Protein AF-A0A699W0A3-F1 (afdb_monomer_lite)

Sequence (81 aa):
LAVLEAQGILTKTVAADKKSKFTYRLTEKGVDTVPIIIELVLWGAKHCATIADPSLLAELQGGKDAAVEKYKQLAREKALA

InterPro domains:
  IPR002577 Helix-turn-helix, HxlR type [PF01638] (2-49)
  IPR002577 Helix-turn-helix, HxlR type [PS51118] (1-52)
  IPR036388 Winged helix-like DNA-binding domain superfamily [G3DSA:1.10.10.10] (1-80)
  IPR036390 Winged helix DNA-binding domain superfamily [SSF46785] (1-57)

Secondary structure (DSSP, 8-state):
-HHHHHTTSEEEEE-SS-TT-EEEEE-HHHHTTHHHHHHHHHHHHHHS---S-HHHHHHHHH-HHHHHHHHHHHHHHHHH-

pLDDT: mean 85.08, std 6.95, range [54.47, 92.31]

Foldseek 3Di:
DVVCVVVQQWDWDQDPVDNVDIDIAGDLNVLVCQLVVLVVLLVCVVVHDDPDDPVVNCVCVVDVVVVSVVSSVVSVVRRVD

Radius of gyration: 14.98 Å; chains: 1; bounding box: 32×24×41 Å

Organism: Tanacetum cinerariifolium (NCBI:txid118510)

Structure (mmCIF, N/CA/C/O backbone):
data_AF-A0A699W0A3-F1
#
_entry.id   AF-A0A699W0A3-F1
#
loop_
_atom_site.group_PDB
_atom_site.id
_atom_site.type_symbol
_atom_site.l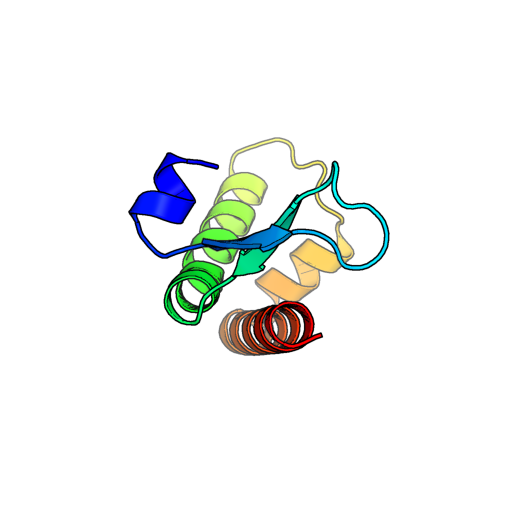abel_atom_id
_atom_site.label_alt_id
_atom_site.label_comp_id
_atom_site.label_asym_id
_atom_site.label_entity_id
_atom_site.label_seq_id
_atom_site.pdbx_PDB_ins_code
_atom_site.Cartn_x
_atom_site.Cartn_y
_atom_site.Cartn_z
_atom_site.occupancy
_atom_site.B_iso_or_equiv
_atom_site.auth_seq_id
_atom_site.auth_comp_id
_atom_site.auth_asym_id
_atom_site.auth_atom_id
_atom_site.pdbx_PDB_model_num
ATOM 1 N N . LEU A 1 1 ? -12.972 7.811 1.796 1.00 75.44 1 LEU A N 1
ATOM 2 C 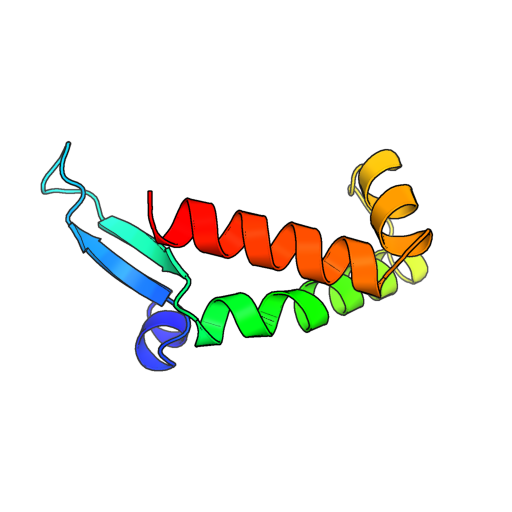CA . LEU A 1 1 ? -12.528 6.700 2.674 1.00 75.44 1 LEU A CA 1
ATOM 3 C C . LEU A 1 1 ? -13.653 5.728 3.023 1.00 75.44 1 LEU A C 1
ATOM 5 O O . LEU A 1 1 ? -13.360 4.547 3.085 1.00 75.44 1 LEU A O 1
ATOM 9 N N . ALA A 1 2 ? -14.913 6.174 3.144 1.00 84.81 2 ALA A N 1
ATOM 10 C CA . ALA A 1 2 ? -16.053 5.302 3.468 1.00 84.81 2 ALA A CA 1
ATOM 11 C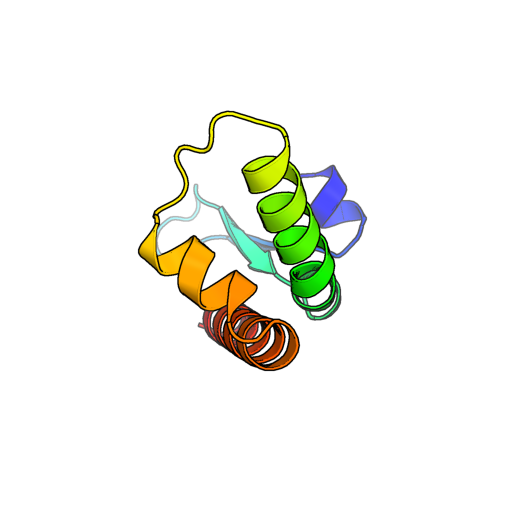 C . ALA A 1 2 ? -16.160 4.035 2.595 1.00 84.81 2 ALA A C 1
ATOM 13 O O . ALA A 1 2 ? -16.434 2.965 3.115 1.00 84.81 2 ALA A O 1
ATOM 14 N N . VAL A 1 3 ? -15.874 4.125 1.289 1.00 91.00 3 VAL A N 1
ATOM 15 C CA . VAL A 1 3 ? -15.856 2.948 0.400 1.00 91.00 3 VAL A CA 1
ATOM 16 C C . VAL A 1 3 ? -14.734 1.968 0.766 1.00 91.00 3 VAL A C 1
ATOM 18 O O . VAL A 1 3 ? -14.979 0.776 0.863 1.00 91.00 3 VAL A O 1
ATOM 21 N N . LEU A 1 4 ? -13.513 2.449 1.012 1.00 89.31 4 LEU A N 1
ATOM 22 C CA . LEU A 1 4 ? -12.372 1.595 1.373 1.00 89.31 4 LEU A CA 1
ATOM 23 C C . LEU A 1 4 ? -12.538 0.972 2.768 1.00 89.31 4 LEU A C 1
ATOM 25 O O . LEU A 1 4 ? -12.145 -0.170 2.984 1.00 89.31 4 LEU A O 1
ATOM 29 N N . GLU A 1 5 ? -13.158 1.703 3.691 1.00 88.69 5 GLU A N 1
ATOM 30 C CA . GLU A 1 5 ? -13.551 1.205 5.012 1.00 88.69 5 GLU A CA 1
ATOM 31 C C . GLU A 1 5 ? -14.638 0.128 4.896 1.00 88.69 5 GLU A C 1
ATOM 33 O O . GLU A 1 5 ? -14.470 -0.972 5.414 1.00 88.69 5 GLU A O 1
ATOM 38 N N . ALA A 1 6 ? -15.699 0.381 4.121 1.00 89.12 6 ALA A N 1
ATOM 39 C CA . ALA A 1 6 ? -16.765 -0.591 3.869 1.00 89.12 6 ALA A CA 1
ATOM 40 C C . ALA A 1 6 ? -16.260 -1.861 3.166 1.00 89.12 6 ALA A C 1
ATOM 42 O O . ALA A 1 6 ? -16.786 -2.947 3.387 1.00 89.12 6 ALA A O 1
ATOM 43 N N . GLN A 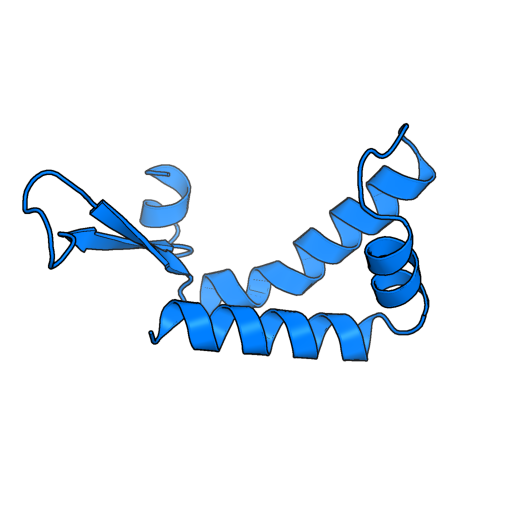1 7 ? -15.224 -1.741 2.333 1.00 91.06 7 GLN A N 1
ATOM 44 C CA . GLN A 1 7 ? -14.566 -2.878 1.684 1.00 91.06 7 GLN A CA 1
ATOM 45 C C . GLN A 1 7 ? -13.523 -3.574 2.575 1.00 91.06 7 GLN A C 1
ATOM 47 O O . GLN A 1 7 ? -12.906 -4.550 2.136 1.00 91.06 7 GLN A O 1
ATOM 52 N N . GLY A 1 8 ? -13.310 -3.094 3.804 1.00 88.44 8 GLY A N 1
ATOM 53 C CA . GLY A 1 8 ? -12.365 -3.666 4.761 1.00 88.44 8 GLY A CA 1
ATOM 54 C C . GLY A 1 8 ? -10.899 -3.503 4.361 1.00 88.44 8 GLY A C 1
ATOM 55 O O . GLY A 1 8 ? -10.072 -4.307 4.772 1.00 88.44 8 GLY A O 1
ATOM 56 N N . ILE A 1 9 ? -10.571 -2.507 3.535 1.00 90.81 9 ILE A N 1
ATOM 57 C CA . ILE A 1 9 ? -9.195 -2.151 3.136 1.00 90.81 9 ILE A CA 1
ATOM 58 C C . ILE A 1 9 ? -8.557 -1.242 4.194 1.00 90.81 9 ILE A C 1
ATOM 60 O O . ILE A 1 9 ? -7.348 -1.285 4.418 1.00 90.81 9 ILE A O 1
ATOM 64 N N . LEU A 1 10 ? -9.379 -0.428 4.861 1.00 90.69 10 LEU A N 1
ATOM 65 C CA . LEU A 1 10 ? -8.963 0.479 5.923 1.00 90.69 10 LEU A CA 1
ATOM 66 C C . LEU A 1 10 ? -9.789 0.250 7.187 1.00 90.69 10 LEU A C 1
ATOM 68 O O . LEU A 1 10 ? -10.992 0.013 7.107 1.00 90.69 10 LEU A O 1
ATOM 72 N N . THR A 1 11 ? -9.161 0.397 8.347 1.00 87.81 11 THR A N 1
ATOM 73 C CA . THR A 1 11 ? -9.838 0.554 9.637 1.00 87.81 11 THR A CA 1
ATOM 74 C C . THR A 1 11 ? -9.816 2.014 10.057 1.00 87.81 11 THR A C 1
ATOM 76 O O . THR A 1 11 ? -8.900 2.765 9.710 1.00 87.81 11 THR A O 1
ATOM 79 N N . LYS A 1 12 ? -10.836 2.422 10.811 1.00 88.19 12 LYS A N 1
ATOM 80 C CA . LYS A 1 12 ? -10.979 3.771 11.349 1.00 88.19 12 LYS A CA 1
ATOM 81 C C . LYS A 1 12 ? -10.985 3.709 12.870 1.00 88.19 12 LYS A C 1
ATOM 83 O O . LYS A 1 12 ? -11.847 3.070 13.466 1.00 88.19 12 LYS A O 1
ATOM 88 N N . THR A 1 13 ? -10.052 4.408 13.501 1.00 83.44 13 THR A N 1
ATOM 89 C CA . THR A 1 13 ? -9.972 4.540 14.961 1.00 83.44 13 THR A CA 1
ATOM 90 C C . THR A 1 13 ? -9.987 6.007 15.365 1.00 83.44 13 THR A C 1
ATOM 92 O O . THR A 1 13 ? -9.524 6.877 14.631 1.00 83.44 13 THR A O 1
ATOM 95 N N . VAL A 1 14 ? -10.569 6.317 16.526 1.00 82.12 14 VAL A N 1
ATOM 96 C CA . VAL A 1 14 ? -10.483 7.670 17.096 1.00 82.12 14 VAL A CA 1
ATOM 97 C C . VAL A 1 14 ? -9.039 7.908 17.518 1.00 82.12 14 VAL A C 1
ATOM 99 O O . VAL A 1 14 ? -8.438 7.055 18.171 1.00 82.12 14 VAL A O 1
ATOM 102 N N . ALA A 1 15 ? -8.474 9.045 17.123 1.00 78.62 15 ALA A N 1
ATOM 103 C CA . ALA A 1 15 ? -7.091 9.355 17.435 1.00 78.62 15 ALA A CA 1
ATOM 104 C C . ALA A 1 15 ? -6.922 9.543 18.953 1.00 78.62 15 ALA A C 1
ATOM 106 O O . ALA A 1 15 ? -7.719 10.226 19.602 1.00 78.62 15 ALA A O 1
ATOM 107 N N . ALA A 1 16 ? -5.886 8.919 19.519 1.00 72.56 16 ALA A N 1
ATOM 108 C CA . ALA A 1 16 ? -5.640 8.921 20.961 1.00 72.56 16 ALA A CA 1
ATOM 109 C C . ALA A 1 16 ? -5.309 10.323 21.509 1.00 72.56 16 ALA A C 1
ATOM 111 O O . ALA A 1 16 ? -5.573 10.609 22.673 1.00 72.56 16 ALA A O 1
ATOM 112 N N . ASP A 1 17 ? -4.764 11.203 20.665 1.00 72.56 17 ASP A N 1
ATOM 113 C CA . ASP A 1 17 ? -4.364 12.570 21.006 1.00 72.56 17 ASP A CA 1
ATOM 114 C C . ASP A 1 17 ? -5.547 13.553 21.007 1.00 72.56 17 ASP A C 1
ATOM 116 O O . ASP A 1 17 ? -5.605 14.468 21.831 1.00 72.56 17 ASP A O 1
ATOM 120 N N . LYS A 1 18 ? -6.500 13.389 20.081 1.00 74.44 18 LYS A N 1
ATOM 121 C CA . LYS A 1 18 ? -7.660 14.273 19.922 1.00 74.44 18 LYS A CA 1
ATOM 122 C C . LYS A 1 18 ? -8.899 13.486 19.515 1.00 74.44 18 LYS A C 1
ATOM 124 O O . LYS A 1 18 ? -9.014 13.035 18.379 1.00 74.44 18 LYS A O 1
ATOM 129 N N . LYS A 1 19 ? -9.909 13.481 20.394 1.00 71.25 19 LYS A N 1
ATOM 130 C CA . LYS A 1 19 ? -11.224 12.848 20.162 1.00 71.25 19 LYS A CA 1
ATOM 131 C C . LYS A 1 19 ? -11.983 13.365 18.926 1.00 71.25 19 LYS A C 1
ATOM 133 O O . LYS A 1 19 ? -12.945 12.734 18.509 1.00 71.25 19 LYS A O 1
ATOM 138 N N . SER A 1 20 ? -11.574 14.496 18.342 1.00 79.88 20 SER A N 1
ATOM 139 C CA . SER A 1 20 ? -12.148 15.043 17.104 1.00 79.88 20 SER A CA 1
ATOM 140 C C . SER A 1 20 ? -11.472 14.548 15.819 1.00 79.88 20 SER A C 1
ATOM 142 O O . SER A 1 20 ? -11.893 14.935 14.729 1.00 79.88 20 SER A O 1
ATOM 144 N N . LYS A 1 21 ? -10.425 13.719 15.914 1.00 83.62 21 LYS A N 1
ATOM 145 C CA . LYS A 1 21 ? -9.680 13.194 14.765 1.00 83.62 21 LYS A CA 1
ATOM 146 C C . LYS A 1 21 ? -9.844 11.684 14.636 1.00 83.62 21 LYS A C 1
ATOM 148 O O . LYS A 1 21 ? -10.033 10.972 15.619 1.00 83.62 21 LYS A O 1
ATOM 153 N N . PHE A 1 22 ? -9.719 11.207 13.403 1.00 85.88 22 PHE A N 1
ATOM 154 C CA . PHE A 1 22 ? -9.714 9.787 13.080 1.00 85.88 22 PHE A CA 1
ATOM 155 C C . PHE A 1 22 ? -8.379 9.397 12.457 1.00 85.88 22 PHE A C 1
ATOM 157 O O . PHE A 1 22 ? -7.901 10.070 11.542 1.00 85.88 22 PHE A O 1
ATOM 164 N N . THR A 1 23 ? -7.818 8.295 12.934 1.00 85.25 23 THR A N 1
ATOM 165 C CA . THR A 1 23 ? -6.663 7.626 12.347 1.00 85.25 23 THR A CA 1
ATOM 166 C C . THR A 1 23 ? -7.172 6.503 11.456 1.00 85.25 23 THR A C 1
ATOM 168 O O . THR A 1 23 ? -7.979 5.679 11.885 1.00 85.25 23 THR A O 1
ATOM 171 N N . TYR A 1 24 ? -6.713 6.481 10.206 1.00 87.88 24 TYR A N 1
ATOM 172 C CA . TYR A 1 24 ? -7.011 5.401 9.271 1.00 87.88 24 TYR A CA 1
ATOM 173 C C . TYR A 1 24 ? -5.784 4.520 9.112 1.00 87.88 24 TYR A C 1
ATOM 175 O O . TYR A 1 24 ? -4.683 5.031 8.899 1.00 87.88 24 TYR A O 1
ATOM 183 N N . ARG A 1 25 ? -5.975 3.207 9.209 1.00 87.56 25 ARG A N 1
ATOM 184 C CA . ARG A 1 25 ? -4.898 2.218 9.096 1.00 87.56 25 ARG A CA 1
ATOM 185 C C . ARG A 1 25 ? -5.265 1.173 8.056 1.00 87.56 25 ARG A C 1
ATOM 187 O O . ARG A 1 25 ? -6.441 0.871 7.882 1.00 87.56 25 ARG A O 1
ATOM 194 N N . LEU A 1 26 ? -4.271 0.642 7.354 1.00 90.31 26 LEU A N 1
ATOM 195 C CA . LEU A 1 26 ? -4.478 -0.469 6.427 1.00 90.31 26 LEU A CA 1
ATOM 196 C C . LEU A 1 26 ? -4.789 -1.749 7.205 1.00 90.31 26 LEU A C 1
ATOM 198 O O . LEU A 1 26 ? -4.226 -1.989 8.269 1.00 90.31 26 LEU A O 1
ATOM 202 N N . THR A 1 27 ? -5.694 -2.561 6.673 1.00 91.94 27 THR A N 1
ATOM 203 C CA . THR A 1 27 ? -5.871 -3.960 7.092 1.00 91.94 27 THR A CA 1
ATOM 204 C C . THR A 1 27 ? -4.880 -4.857 6.347 1.00 91.94 27 THR A C 1
ATOM 206 O O . THR A 1 27 ? -4.266 -4.410 5.380 1.00 91.94 27 THR A O 1
ATOM 209 N N . GLU A 1 28 ? -4.783 -6.143 6.704 1.00 89.94 28 GLU A N 1
ATOM 210 C CA . GLU A 1 28 ? -4.044 -7.129 5.887 1.00 89.94 28 GLU A CA 1
ATOM 211 C C . GLU A 1 28 ? -4.535 -7.134 4.430 1.00 89.94 28 GLU A C 1
ATOM 213 O O . GLU A 1 28 ? -3.736 -7.038 3.503 1.00 89.94 28 GLU A O 1
ATOM 218 N N . LYS A 1 29 ? -5.859 -7.083 4.220 1.00 90.12 29 LYS A N 1
ATOM 219 C CA . LYS A 1 29 ? -6.452 -6.950 2.880 1.00 90.12 29 LYS A CA 1
ATOM 220 C C . LYS A 1 29 ? -5.969 -5.687 2.159 1.00 90.12 29 LYS A C 1
ATOM 222 O O . LYS A 1 29 ? -5.810 -5.688 0.943 1.00 90.12 29 LYS A O 1
ATOM 227 N N . GLY A 1 30 ? -5.765 -4.593 2.890 1.00 90.06 30 GLY A N 1
ATOM 228 C CA . GLY A 1 30 ? -5.202 -3.366 2.343 1.00 90.06 30 GLY A CA 1
ATOM 229 C C . GLY A 1 30 ? -3.720 -3.487 1.997 1.00 90.06 30 GLY A C 1
ATOM 230 O O . GLY A 1 30 ? -3.308 -3.004 0.944 1.00 90.06 30 GLY A O 1
ATOM 231 N N . VAL A 1 31 ? -2.926 -4.165 2.824 1.00 91.31 31 VAL A N 1
ATOM 232 C CA . VAL A 1 31 ? -1.512 -4.459 2.535 1.00 91.31 31 VAL A CA 1
ATOM 233 C C . VAL A 1 31 ? -1.382 -5.284 1.253 1.00 91.31 31 VAL A C 1
ATOM 235 O O . VAL A 1 31 ? -0.515 -5.006 0.425 1.00 91.31 31 VAL A O 1
ATOM 238 N N . ASP A 1 32 ? -2.303 -6.214 1.010 1.00 91.62 32 ASP A N 1
ATOM 239 C CA . ASP A 1 32 ? -2.326 -7.015 -0.218 1.00 91.62 32 ASP A CA 1
ATOM 240 C C . ASP A 1 32 ? -2.585 -6.194 -1.494 1.00 91.62 32 ASP A C 1
ATOM 242 O O . ASP A 1 32 ? -2.340 -6.679 -2.597 1.00 91.62 32 ASP A O 1
ATOM 246 N N . THR A 1 33 ? -3.020 -4.932 -1.379 1.00 91.88 33 THR A N 1
ATOM 247 C CA . THR A 1 33 ? -3.174 -4.034 -2.540 1.00 91.88 33 THR A CA 1
ATOM 248 C C . THR A 1 33 ? -1.867 -3.373 -2.983 1.00 91.88 33 THR A C 1
ATOM 250 O O . THR A 1 33 ? -1.787 -2.882 -4.110 1.00 91.88 33 THR A O 1
ATOM 253 N N . VAL A 1 34 ? -0.821 -3.398 -2.148 1.00 90.94 34 VAL A N 1
ATOM 254 C CA . VAL A 1 34 ? 0.488 -2.775 -2.426 1.00 90.94 34 VAL A CA 1
ATOM 255 C C . VAL A 1 34 ? 1.083 -3.175 -3.786 1.00 90.94 34 VAL A C 1
ATOM 257 O O . VAL A 1 34 ? 1.499 -2.272 -4.514 1.00 90.94 34 VAL A O 1
ATOM 260 N N . PRO A 1 35 ? 1.088 -4.461 -4.201 1.00 91.25 35 PRO A N 1
ATOM 261 C CA . PRO A 1 35 ? 1.609 -4.845 -5.511 1.00 91.25 35 PRO A CA 1
ATOM 262 C C . PRO A 1 35 ? 0.873 -4.155 -6.662 1.00 91.25 35 PRO A C 1
ATOM 264 O O . PRO A 1 35 ? 1.500 -3.689 -7.606 1.00 91.25 35 PRO A O 1
ATOM 267 N N . ILE A 1 36 ? -0.453 -4.033 -6.566 1.00 92.31 36 ILE A N 1
ATOM 268 C CA . ILE A 1 36 ? -1.291 -3.423 -7.606 1.00 92.31 36 ILE A CA 1
ATOM 269 C C . ILE A 1 36 ? -0.992 -1.924 -7.714 1.00 92.31 36 ILE A C 1
ATOM 271 O O . ILE A 1 36 ? -0.908 -1.383 -8.815 1.00 92.31 36 ILE A O 1
ATOM 275 N N . ILE A 1 37 ? -0.792 -1.253 -6.576 1.00 90.69 37 ILE A N 1
ATOM 276 C CA . ILE A 1 37 ? -0.429 0.170 -6.536 1.00 90.69 37 ILE A CA 1
ATOM 277 C C . ILE A 1 37 ? 0.942 0.392 -7.185 1.00 90.69 37 ILE A C 1
ATOM 279 O O . ILE A 1 37 ? 1.093 1.321 -7.976 1.00 90.69 37 ILE A O 1
ATOM 283 N N . ILE A 1 38 ? 1.924 -0.469 -6.898 1.00 90.00 38 ILE A N 1
ATOM 284 C CA . ILE A 1 38 ? 3.260 -0.398 -7.508 1.00 90.00 38 ILE A CA 1
ATOM 285 C C . ILE A 1 38 ? 3.172 -0.546 -9.030 1.00 90.00 38 ILE A C 1
ATOM 287 O O . ILE A 1 38 ? 3.761 0.257 -9.754 1.00 90.00 38 ILE A O 1
ATOM 291 N N . GLU A 1 39 ? 2.387 -1.503 -9.529 1.00 90.00 39 GLU A N 1
ATOM 292 C CA . GLU A 1 39 ? 2.168 -1.661 -10.973 1.00 90.00 39 GLU A CA 1
ATOM 293 C C . GLU A 1 39 ? 1.547 -0.417 -11.606 1.00 90.00 39 GLU A C 1
ATOM 295 O O . GLU A 1 39 ? 1.980 0.017 -12.671 1.00 90.00 39 GLU A O 1
ATOM 300 N N . LEU A 1 40 ? 0.561 0.184 -10.940 1.00 89.94 40 LEU A N 1
ATOM 301 C CA . LEU A 1 40 ? -0.078 1.422 -11.380 1.00 89.94 40 LEU A CA 1
ATOM 302 C C . LEU A 1 40 ? 0.920 2.580 -11.474 1.00 89.94 40 LEU A C 1
ATOM 304 O O . LEU A 1 40 ? 0.889 3.334 -12.446 1.00 89.94 40 LEU A O 1
ATOM 308 N N . VAL A 1 41 ? 1.830 2.698 -10.504 1.00 88.62 41 VAL A N 1
ATOM 309 C CA . VAL A 1 41 ? 2.896 3.712 -10.513 1.00 88.62 41 VAL A CA 1
ATOM 310 C C . VAL A 1 41 ? 3.878 3.456 -11.654 1.00 88.62 41 VAL A C 1
ATOM 312 O O . VAL A 1 41 ? 4.205 4.383 -12.392 1.00 88.62 41 VAL A O 1
ATOM 315 N N . LEU A 1 42 ? 4.322 2.212 -11.842 1.00 88.38 42 LEU A N 1
ATOM 316 C CA . LEU A 1 42 ? 5.247 1.841 -12.917 1.00 88.38 42 LEU A CA 1
ATOM 317 C C . LEU A 1 42 ? 4.632 2.034 -14.305 1.00 88.38 42 LEU A C 1
ATOM 319 O O . LEU A 1 42 ? 5.310 2.501 -15.221 1.00 88.38 42 LEU A O 1
ATOM 323 N N . TRP A 1 43 ? 3.355 1.693 -14.468 1.00 91.12 43 TRP A N 1
ATOM 324 C CA . TRP A 1 43 ? 2.601 1.955 -15.689 1.00 91.12 43 TRP A CA 1
ATOM 325 C C . TRP A 1 43 ? 2.449 3.462 -15.925 1.00 91.12 43 TRP A C 1
ATOM 327 O O . TRP A 1 43 ? 2.773 3.952 -17.007 1.00 91.12 43 TRP A O 1
ATOM 337 N N . GLY A 1 44 ? 2.048 4.217 -14.900 1.00 89.62 44 GLY A N 1
ATOM 338 C CA . GLY A 1 44 ? 1.898 5.669 -14.980 1.00 89.62 44 GLY A CA 1
ATOM 339 C C . GLY A 1 44 ? 3.207 6.371 -15.336 1.00 89.62 44 GLY A C 1
ATOM 340 O O . GLY A 1 44 ? 3.214 7.249 -16.191 1.00 89.62 44 GLY A O 1
ATOM 341 N N . ALA A 1 45 ? 4.332 5.926 -14.775 1.00 88.12 45 ALA A N 1
ATOM 342 C CA . ALA A 1 45 ? 5.656 6.458 -15.091 1.00 88.12 45 ALA A CA 1
ATOM 343 C C . ALA A 1 45 ? 6.088 6.220 -16.548 1.00 88.12 45 ALA A C 1
ATOM 345 O O . ALA A 1 45 ? 6.916 6.965 -17.064 1.00 88.12 45 ALA A O 1
ATOM 346 N N . LYS A 1 46 ? 5.540 5.199 -17.221 1.00 87.31 46 LYS A N 1
ATOM 347 C CA . LYS A 1 46 ? 5.815 4.916 -18.640 1.00 87.31 46 LYS A CA 1
ATOM 348 C C . LYS A 1 46 ? 4.947 5.736 -19.593 1.00 87.31 46 LYS A C 1
ATOM 350 O O . LYS A 1 46 ? 5.388 6.031 -20.700 1.00 87.31 46 LYS A O 1
ATOM 355 N N . HIS A 1 47 ? 3.717 6.060 -19.197 1.00 87.62 47 HIS A N 1
ATOM 356 C CA . HIS A 1 47 ? 2.706 6.637 -20.094 1.00 87.62 47 HIS A CA 1
ATOM 357 C C . HIS A 1 47 ? 2.329 8.087 -19.773 1.00 87.62 47 HIS A C 1
ATOM 359 O O . HIS A 1 47 ? 1.670 8.741 -20.581 1.00 87.62 47 HIS A O 1
ATOM 365 N N . CYS A 1 48 ? 2.737 8.608 -18.618 1.00 85.25 48 CYS A N 1
ATOM 366 C CA . CYS A 1 48 ? 2.435 9.962 -18.174 1.00 85.25 48 CYS A CA 1
ATOM 367 C C . CYS A 1 48 ? 3.697 10.671 -17.677 1.00 85.25 48 CYS A C 1
ATOM 369 O O . CYS A 1 48 ? 4.646 10.042 -17.209 1.00 85.25 48 CYS A O 1
ATOM 371 N N . ALA A 1 49 ? 3.683 12.005 -17.729 1.00 78.50 49 ALA A N 1
ATOM 372 C CA . ALA A 1 49 ? 4.677 12.807 -17.030 1.00 78.50 49 ALA A CA 1
ATOM 373 C C . ALA A 1 49 ? 4.552 12.531 -15.526 1.00 78.50 49 ALA A C 1
ATOM 375 O O . ALA A 1 49 ? 3.528 12.827 -14.908 1.00 78.50 49 ALA A O 1
ATOM 376 N N . THR A 1 50 ? 5.577 11.907 -14.957 1.00 78.19 50 THR A N 1
ATOM 377 C CA . THR A 1 50 ? 5.585 11.512 -13.553 1.00 78.19 50 THR A CA 1
ATOM 378 C C . THR A 1 50 ? 6.291 12.564 -12.710 1.00 78.19 50 THR A C 1
ATOM 380 O O . THR A 1 50 ? 7.377 13.022 -13.049 1.00 78.19 50 THR A O 1
ATOM 383 N N . ILE A 1 51 ? 5.663 12.939 -11.597 1.00 80.50 51 ILE A N 1
ATOM 384 C CA . ILE A 1 51 ? 6.296 13.724 -10.526 1.00 80.50 51 ILE A CA 1
ATOM 385 C C . ILE A 1 51 ? 6.927 12.816 -9.462 1.00 80.50 51 ILE A C 1
ATOM 387 O O . ILE A 1 51 ? 7.391 13.303 -8.434 1.00 80.50 51 ILE A O 1
ATOM 391 N N . ALA A 1 52 ? 6.869 11.494 -9.662 1.00 77.06 52 ALA A N 1
ATOM 392 C CA . ALA A 1 52 ? 7.438 10.542 -8.726 1.00 77.06 52 ALA A CA 1
ATOM 393 C C . ALA A 1 52 ? 8.959 10.693 -8.690 1.00 77.06 52 ALA A C 1
ATOM 395 O O . ALA A 1 52 ? 9.601 10.914 -9.718 1.00 77.06 52 ALA A O 1
ATOM 396 N N . ASP A 1 53 ? 9.518 10.547 -7.492 1.00 83.62 53 ASP A N 1
ATOM 397 C CA . ASP A 1 53 ? 10.951 10.649 -7.276 1.00 83.62 53 ASP A CA 1
ATOM 398 C C . ASP A 1 53 ? 11.705 9.639 -8.173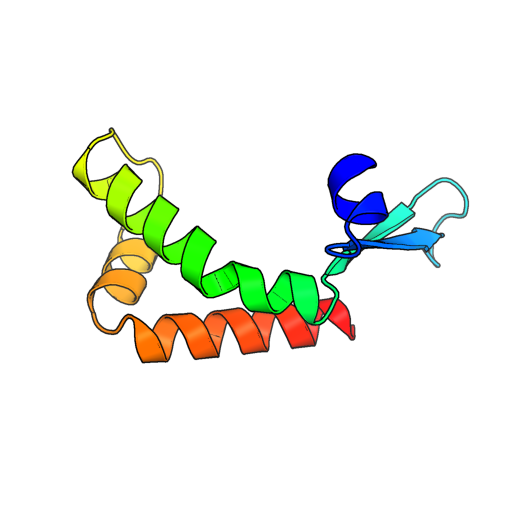 1.00 83.62 53 ASP A C 1
ATOM 400 O O . ASP A 1 53 ? 11.370 8.447 -8.169 1.00 83.62 53 ASP A O 1
ATOM 404 N N . PRO A 1 54 ? 12.716 10.072 -8.946 1.00 82.94 54 PRO A N 1
ATOM 405 C CA . PRO A 1 54 ? 13.487 9.179 -9.806 1.00 82.94 54 PRO A CA 1
ATOM 406 C C . PRO A 1 54 ? 14.147 8.019 -9.049 1.00 82.94 54 PRO A C 1
ATOM 408 O O . PRO A 1 54 ? 14.262 6.923 -9.596 1.00 82.94 54 PRO A O 1
ATOM 411 N N . SER A 1 55 ? 14.548 8.231 -7.791 1.00 84.50 55 SER A N 1
ATOM 412 C CA . SER A 1 55 ? 15.134 7.186 -6.943 1.00 84.50 55 SER A CA 1
ATOM 413 C C . SER A 1 55 ? 14.111 6.117 -6.563 1.00 84.50 55 SER A C 1
ATOM 415 O O . SER A 1 55 ? 14.421 4.927 -6.605 1.00 84.50 55 SER A O 1
ATOM 417 N N . LEU A 1 56 ? 12.867 6.527 -6.296 1.00 85.06 56 LEU A N 1
ATOM 418 C CA . LEU A 1 56 ? 11.754 5.613 -6.057 1.00 85.06 56 LEU A CA 1
ATOM 419 C C . LEU A 1 56 ? 11.464 4.784 -7.310 1.00 85.06 56 LEU A C 1
ATOM 421 O O . LEU A 1 56 ? 11.310 3.571 -7.226 1.00 85.06 56 LEU A O 1
ATOM 425 N N . LEU A 1 57 ? 11.421 5.414 -8.485 1.00 84.62 57 LEU A N 1
ATOM 426 C CA . LEU A 1 57 ? 11.176 4.697 -9.737 1.00 84.62 57 LEU A CA 1
ATOM 427 C C . LEU A 1 57 ? 12.285 3.693 -10.055 1.00 84.62 57 LEU A C 1
ATOM 429 O O . LEU A 1 57 ? 11.977 2.573 -10.457 1.00 84.62 57 LEU A O 1
ATOM 433 N N . ALA A 1 58 ? 13.549 4.060 -9.835 1.00 85.62 58 ALA A N 1
ATOM 434 C CA . ALA A 1 58 ? 14.676 3.150 -10.008 1.00 85.62 58 ALA A CA 1
ATOM 435 C C . ALA A 1 58 ? 14.586 1.945 -9.058 1.00 85.62 58 ALA A C 1
ATOM 437 O O . ALA A 1 58 ? 14.823 0.815 -9.481 1.00 85.62 58 ALA A O 1
ATOM 438 N N . GLU A 1 59 ? 14.182 2.162 -7.803 1.00 87.12 59 GLU A N 1
ATOM 439 C CA . GLU A 1 59 ? 13.968 1.084 -6.833 1.00 87.12 59 GLU A CA 1
ATOM 440 C C . GLU A 1 59 ? 12.838 0.138 -7.276 1.00 87.12 59 GLU A C 1
ATOM 442 O O . GLU A 1 59 ? 13.017 -1.081 -7.302 1.00 87.12 59 GLU A O 1
ATOM 447 N N . LEU A 1 60 ? 11.695 0.694 -7.693 1.00 85.69 60 LEU A N 1
ATOM 448 C CA . LEU A 1 60 ? 10.540 -0.087 -8.149 1.00 85.69 60 LEU A CA 1
ATOM 449 C C . LEU A 1 60 ? 10.825 -0.860 -9.451 1.00 85.69 60 LEU A C 1
ATOM 451 O O . LEU A 1 60 ? 10.288 -1.950 -9.647 1.00 85.69 60 LEU A O 1
ATOM 455 N N . GLN A 1 61 ? 11.658 -0.315 -10.343 1.00 81.25 61 GLN A N 1
ATOM 456 C CA . GLN A 1 61 ? 12.043 -0.954 -11.609 1.00 81.25 61 GLN A CA 1
ATOM 457 C C . GLN A 1 61 ? 13.164 -1.989 -11.446 1.00 81.25 61 GLN A C 1
ATOM 459 O O . GLN A 1 61 ? 13.173 -2.984 -12.169 1.00 81.25 61 GLN A O 1
ATOM 464 N N . GLY A 1 62 ? 14.100 -1.768 -10.518 1.00 78.69 62 GLY A N 1
ATOM 465 C CA . GLY A 1 62 ? 15.277 -2.618 -10.315 1.00 78.69 62 GLY A CA 1
ATOM 466 C C . GLY A 1 62 ? 14.980 -3.971 -9.663 1.00 78.69 62 GLY A C 1
ATOM 467 O O . GLY A 1 62 ? 15.763 -4.905 -9.817 1.00 78.69 62 GLY A O 1
ATOM 468 N N . GLY A 1 63 ? 13.847 -4.108 -8.969 1.00 81.06 63 GLY A N 1
ATOM 469 C CA . GLY A 1 63 ? 13.463 -5.364 -8.325 1.00 81.06 63 GLY A CA 1
ATOM 470 C C . GLY A 1 63 ? 12.034 -5.342 -7.804 1.00 81.06 63 GLY A C 1
ATOM 471 O O . GLY A 1 63 ? 11.803 -5.077 -6.628 1.00 81.06 63 GLY A O 1
ATOM 472 N N . LYS A 1 64 ? 11.076 -5.667 -8.677 1.00 75.75 64 LYS A N 1
ATOM 473 C CA . LYS A 1 64 ? 9.638 -5.606 -8.385 1.00 75.75 64 LYS A CA 1
ATOM 474 C C . LYS A 1 64 ? 9.234 -6.422 -7.151 1.00 75.75 64 LYS A C 1
ATOM 476 O O . LYS A 1 64 ? 8.579 -5.878 -6.272 1.00 75.75 64 LYS A O 1
ATOM 481 N N . ASP A 1 65 ? 9.658 -7.681 -7.039 1.00 83.94 65 ASP A N 1
ATOM 482 C CA . ASP A 1 65 ? 9.270 -8.537 -5.905 1.00 83.94 65 ASP A CA 1
ATOM 483 C C . ASP A 1 65 ? 9.876 -8.056 -4.579 1.00 83.94 65 ASP A C 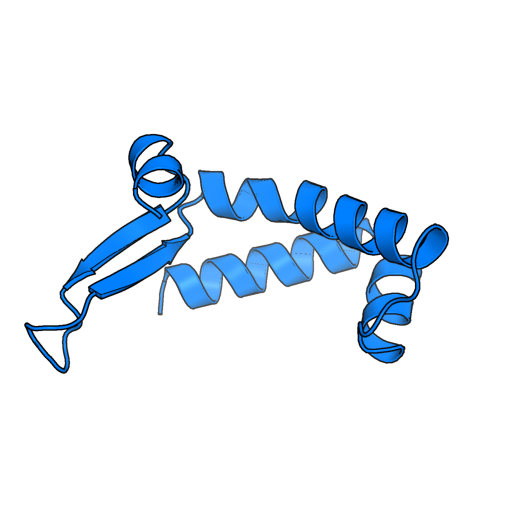1
ATOM 485 O O . ASP A 1 65 ? 9.191 -7.987 -3.558 1.00 83.94 65 ASP A O 1
ATOM 489 N N . ALA A 1 66 ? 11.146 -7.644 -4.602 1.00 86.50 66 ALA A N 1
ATOM 490 C CA . ALA A 1 66 ? 11.832 -7.117 -3.424 1.00 86.50 66 ALA A CA 1
ATOM 491 C C . ALA A 1 66 ? 11.215 -5.790 -2.953 1.00 86.50 66 ALA A C 1
ATOM 493 O O . ALA A 1 66 ? 11.007 -5.588 -1.755 1.00 86.50 66 ALA A O 1
ATOM 494 N N . ALA A 1 67 ? 10.875 -4.904 -3.894 1.00 86.62 67 ALA A N 1
ATOM 495 C CA . ALA A 1 67 ? 10.182 -3.658 -3.603 1.00 86.62 67 ALA A CA 1
ATOM 496 C C . ALA A 1 67 ? 8.787 -3.925 -3.023 1.00 86.62 67 ALA A C 1
ATOM 498 O O . ALA A 1 67 ? 8.426 -3.352 -1.997 1.00 86.62 67 ALA A O 1
ATOM 499 N N . VAL A 1 68 ? 8.016 -4.834 -3.627 1.00 88.69 68 VAL A N 1
ATOM 500 C CA . VAL A 1 68 ? 6.683 -5.215 -3.141 1.00 88.69 68 VAL A CA 1
ATOM 501 C C . VAL A 1 68 ? 6.737 -5.687 -1.691 1.00 88.69 68 VAL A C 1
ATOM 503 O O . VAL A 1 68 ? 5.976 -5.181 -0.865 1.00 88.69 68 VAL A O 1
ATOM 506 N N . GLU A 1 69 ? 7.642 -6.603 -1.355 1.00 89.81 69 GLU A N 1
ATOM 507 C CA . GLU A 1 69 ? 7.748 -7.114 0.014 1.00 89.81 69 GLU A CA 1
ATOM 508 C C . GLU A 1 69 ? 8.231 -6.042 0.997 1.00 89.81 69 GLU A C 1
ATOM 510 O O . GLU A 1 69 ? 7.665 -5.909 2.085 1.00 89.81 69 GLU A O 1
ATOM 515 N N . LYS A 1 70 ? 9.174 -5.181 0.592 1.00 90.31 70 LYS A N 1
ATOM 516 C CA . LYS A 1 70 ? 9.591 -4.020 1.394 1.00 90.31 70 LYS A CA 1
ATOM 517 C C . LYS A 1 70 ? 8.410 -3.096 1.707 1.00 90.31 70 LYS A C 1
ATOM 519 O O . LYS A 1 70 ? 8.209 -2.720 2.862 1.00 90.31 70 LYS A O 1
ATOM 524 N N . TYR A 1 71 ? 7.607 -2.733 0.706 1.00 89.75 71 TYR A N 1
ATOM 525 C CA . TYR A 1 71 ? 6.476 -1.821 0.902 1.00 89.75 71 TYR A CA 1
ATOM 526 C C . TYR A 1 71 ? 5.305 -2.470 1.640 1.00 89.75 71 TYR A C 1
ATOM 528 O O . TYR A 1 71 ? 4.631 -1.781 2.407 1.00 89.75 71 TYR A O 1
ATOM 536 N N . LYS A 1 72 ? 5.087 -3.781 1.490 1.00 90.38 72 LYS A N 1
ATOM 537 C CA . LYS A 1 72 ? 4.138 -4.521 2.333 1.00 90.38 72 LYS A CA 1
ATOM 538 C C . LYS A 1 72 ? 4.566 -4.510 3.795 1.00 90.38 72 LYS A C 1
ATOM 540 O O . LYS A 1 72 ? 3.737 -4.247 4.663 1.00 90.38 72 LYS A O 1
ATOM 545 N N . GLN A 1 73 ? 5.847 -4.748 4.072 1.00 89.94 73 GLN A N 1
ATOM 546 C CA . GLN A 1 73 ? 6.376 -4.729 5.433 1.00 89.94 73 GLN A CA 1
ATOM 547 C C . GLN A 1 73 ? 6.234 -3.340 6.067 1.00 89.94 73 GLN A C 1
ATOM 549 O O . GLN A 1 73 ? 5.684 -3.217 7.160 1.00 89.94 73 GLN A O 1
ATOM 554 N N . LEU A 1 74 ? 6.608 -2.284 5.339 1.00 89.25 74 LEU A N 1
ATOM 555 C CA . LEU A 1 74 ? 6.411 -0.897 5.776 1.00 89.25 74 LEU A CA 1
ATOM 556 C C . LEU A 1 74 ? 4.930 -0.565 6.019 1.00 89.25 74 LEU A C 1
ATOM 558 O O . LEU A 1 74 ? 4.596 0.159 6.961 1.00 89.25 74 LEU A O 1
ATOM 562 N N . ALA A 1 75 ? 4.030 -1.082 5.178 1.00 86.62 75 ALA A N 1
ATOM 563 C CA . ALA A 1 75 ? 2.593 -0.899 5.349 1.00 86.62 75 ALA A CA 1
ATOM 564 C C . ALA A 1 75 ? 2.073 -1.612 6.607 1.00 86.62 75 ALA A C 1
ATOM 566 O O . ALA A 1 75 ? 1.271 -1.023 7.332 1.00 86.62 75 ALA A O 1
ATOM 567 N N . ARG A 1 76 ? 2.561 -2.823 6.911 1.00 87.38 76 ARG A N 1
ATOM 568 C CA . ARG A 1 76 ? 2.229 -3.554 8.148 1.00 87.38 76 ARG A CA 1
ATOM 569 C C . ARG A 1 76 ? 2.748 -2.849 9.394 1.00 87.38 76 ARG A C 1
ATOM 571 O O . ARG A 1 76 ? 1.999 -2.686 10.351 1.00 87.38 76 ARG A O 1
ATOM 578 N N . GLU A 1 77 ? 3.988 -2.368 9.373 1.00 86.81 77 GLU A N 1
ATOM 579 C CA . GLU A 1 77 ? 4.576 -1.634 10.500 1.00 86.81 77 GLU A CA 1
ATOM 580 C C . GLU A 1 77 ? 3.758 -0.387 10.845 1.00 86.81 77 GLU A C 1
ATOM 582 O O . GLU A 1 77 ? 3.423 -0.162 12.006 1.00 86.81 77 GLU A O 1
ATOM 587 N N . LYS A 1 78 ? 3.338 0.385 9.836 1.00 78.81 78 LYS A N 1
ATOM 588 C CA . LYS A 1 78 ? 2.478 1.562 10.046 1.00 78.81 78 LYS A CA 1
ATOM 589 C C . LYS A 1 78 ? 1.014 1.221 10.328 1.00 78.81 78 LYS A C 1
ATOM 591 O O . LYS A 1 78 ? 0.291 2.047 10.885 1.00 78.81 78 LYS A O 1
ATOM 596 N N . ALA A 1 79 ? 0.552 0.032 9.950 1.00 73.44 79 ALA A N 1
ATOM 597 C CA . ALA A 1 79 ? -0.758 -0.466 10.353 1.00 73.44 79 ALA A CA 1
ATOM 598 C C . ALA A 1 79 ? -0.787 -0.861 11.840 1.00 73.44 79 ALA A C 1
ATOM 600 O O . ALA A 1 79 ? -1.828 -0.717 12.476 1.00 73.44 79 ALA A O 1
ATOM 601 N N . LEU A 1 80 ? 0.344 -1.306 12.398 1.00 59.50 80 LEU A N 1
ATOM 602 C CA . LEU A 1 80 ? 0.469 -1.771 13.784 1.00 59.50 80 LEU A CA 1
ATOM 603 C C . LEU A 1 80 ? 0.953 -0.697 14.780 1.00 59.50 80 LEU A C 1
ATOM 605 O O . LEU A 1 80 ? 0.730 -0.868 15.977 1.00 59.50 80 LEU A O 1
ATOM 609 N N . ALA A 1 81 ? 1.587 0.387 14.313 1.00 54.47 81 ALA A N 1
ATOM 610 C CA . ALA A 1 81 ? 2.118 1.485 15.141 1.00 54.47 81 ALA A CA 1
ATOM 611 C C . ALA A 1 81 ? 1.127 2.638 15.326 1.00 54.47 81 ALA A C 1
ATOM 613 O O . ALA A 1 81 ? 0.581 2.872 16.423 1.00 54.47 81 ALA A O 1
#